Protein AF-X1FJB0-F1 (afdb_monomer_lite)

Foldseek 3Di:
DDDPPPPVCQKDQFDAWQDQPFHKWFAPLPVVDDDDPPDFDDNGTQHADQEASHWGKHTKDKDPWDDDPQKIKIKIKIKTFHNYPFKHWTQKMWGWMDGPPDPGIGTPDIDGHDTDIAGHRGMDMDMDIDMDGD

Secondary structure (DSSP, 8-state):
----------EE--PPTT--SSEEEEE--TT-PPP-TT--S-SSBPPBSSSTT-BEEPPPEEEEEEEETTEEEEEEEEEEE--SSS-EEEEEEEEEEEESSSS--EEEEEEEEEEEEE-TT-EEEEEEEEEEE-

Sequence (134 aa):
MDVSDNASTKARVDAVAGNDAYGIVVGTNAGATAEDNENFAIDTTIASGGGGGQLDYQAVTFIAPRIVGPNIDFDISRAFVNNSGGIITVREIGIICRNTTDTKDHLLLRDVVADEAVGIGLTLTVVYILRTTV

Radius of gyration: 15.92 Å; chains: 1; bounding box: 47×32×37 Å

Structure (mmCIF, N/CA/C/O backbone):
data_AF-X1FJB0-F1
#
_entry.id   AF-X1FJB0-F1
#
loop_
_atom_site.group_PDB
_atom_site.id
_atom_site.type_symbol
_atom_site.label_atom_id
_atom_site.label_alt_id
_atom_site.label_comp_id
_atom_site.label_asym_id
_atom_site.label_entity_id
_atom_site.label_seq_id
_atom_site.pdbx_PDB_ins_code
_atom_site.Cartn_x
_atom_site.Cartn_y
_atom_site.Cartn_z
_atom_site.occupancy
_atom_site.B_iso_or_equiv
_atom_site.auth_seq_id
_atom_site.auth_comp_id
_atom_site.auth_asym_id
_atom_site.auth_atom_id
_atom_site.pdbx_PDB_model_num
ATOM 1 N N . MET A 1 1 ? -27.059 -15.722 2.787 1.00 48.91 1 MET A N 1
ATOM 2 C CA . MET A 1 1 ? -27.309 -14.275 2.680 1.00 48.91 1 MET A CA 1
ATOM 3 C C . MET A 1 1 ? -26.969 -13.928 1.252 1.00 48.91 1 MET A C 1
ATOM 5 O O . MET A 1 1 ? -25.799 -13.832 0.915 1.00 48.91 1 MET A O 1
ATOM 9 N N . ASP A 1 2 ? -27.986 -13.996 0.404 1.00 71.56 2 ASP A N 1
ATOM 10 C CA . ASP A 1 2 ? -27.872 -13.667 -1.009 1.00 71.56 2 ASP A CA 1
ATOM 11 C C . ASP A 1 2 ? -27.816 -12.152 -1.124 1.00 71.56 2 ASP A C 1
ATOM 13 O O . ASP A 1 2 ? -28.694 -11.470 -0.594 1.00 71.56 2 ASP A O 1
ATOM 17 N N . VAL A 1 3 ? -26.776 -11.652 -1.777 1.00 50.50 3 VAL A N 1
ATOM 18 C CA . VAL A 1 3 ? -26.851 -10.347 -2.405 1.00 50.50 3 VAL A CA 1
ATOM 19 C C . VAL A 1 3 ? -26.099 -10.455 -3.722 1.00 50.50 3 VAL A C 1
ATOM 21 O O . VAL A 1 3 ? -24.903 -10.187 -3.818 1.00 50.50 3 VAL A O 1
ATOM 24 N N . SER A 1 4 ? -26.826 -10.818 -4.773 1.00 60.28 4 SER A N 1
ATOM 25 C CA . SER A 1 4 ? -26.564 -10.336 -6.125 1.00 60.28 4 SER A CA 1
ATOM 26 C C . SER A 1 4 ? -26.688 -8.802 -6.192 1.00 60.28 4 SER A C 1
ATOM 28 O O . SER A 1 4 ? -27.405 -8.266 -7.041 1.00 60.28 4 SER A O 1
ATOM 30 N N . ASP A 1 5 ? -26.019 -8.079 -5.291 1.00 55.22 5 ASP A N 1
ATOM 31 C CA . ASP A 1 5 ? -25.889 -6.640 -5.389 1.00 55.22 5 ASP A CA 1
ATOM 32 C C . ASP A 1 5 ? -24.911 -6.402 -6.525 1.00 55.22 5 ASP A C 1
ATOM 34 O O . ASP A 1 5 ? -23.692 -6.365 -6.371 1.00 55.22 5 ASP A O 1
ATOM 38 N N . ASN A 1 6 ? -25.484 -6.159 -7.696 1.00 52.22 6 ASN A N 1
ATOM 39 C CA . ASN A 1 6 ? -24.881 -5.319 -8.714 1.00 52.22 6 ASN A CA 1
ATOM 40 C C . ASN A 1 6 ? -24.798 -3.862 -8.203 1.00 52.22 6 ASN A C 1
ATOM 42 O O . ASN A 1 6 ? -25.159 -2.910 -8.898 1.00 52.22 6 ASN A O 1
ATOM 46 N N . ALA A 1 7 ? -24.351 -3.670 -6.960 1.00 59.16 7 ALA A N 1
ATOM 47 C CA . ALA A 1 7 ? -23.829 -2.409 -6.502 1.00 59.16 7 ALA A CA 1
ATOM 48 C C . ALA A 1 7 ? -22.528 -2.239 -7.276 1.00 59.16 7 ALA A C 1
ATOM 50 O O . ALA A 1 7 ? -21.496 -2.794 -6.908 1.00 59.16 7 ALA A O 1
ATOM 51 N N . SER A 1 8 ? -22.602 -1.533 -8.408 1.00 68.88 8 SER A N 1
ATOM 52 C CA . SER A 1 8 ? -21.423 -1.065 -9.134 1.00 68.88 8 SER A CA 1
ATOM 53 C C . SER A 1 8 ? -20.458 -0.497 -8.097 1.00 68.88 8 SER A C 1
ATOM 55 O O . SER A 1 8 ? -20.750 0.536 -7.496 1.00 68.88 8 SER A O 1
ATOM 57 N N . THR A 1 9 ? -19.376 -1.231 -7.825 1.00 74.19 9 THR A N 1
ATOM 58 C CA . THR A 1 9 ? -18.436 -0.937 -6.745 1.00 74.19 9 THR A CA 1
ATOM 59 C C . THR A 1 9 ? -17.842 0.430 -7.006 1.00 74.19 9 THR A C 1
ATOM 61 O O . THR A 1 9 ? -16.972 0.534 -7.856 1.00 74.19 9 THR A O 1
ATOM 64 N N . LYS A 1 10 ? -18.330 1.487 -6.351 1.00 85.06 10 LYS A N 1
ATOM 65 C CA . LYS A 1 10 ? -17.943 2.873 -6.673 1.00 85.06 10 LYS A CA 1
ATOM 66 C C . LYS A 1 10 ? -16.516 3.197 -6.255 1.00 85.06 10 LYS A C 1
ATOM 68 O O . LYS A 1 10 ? -15.848 3.985 -6.918 1.00 85.06 10 LYS A O 1
ATOM 73 N N . ALA A 1 11 ? -16.056 2.546 -5.192 1.00 91.38 11 ALA A N 1
ATOM 74 C CA . ALA A 1 11 ? -14.729 2.722 -4.642 1.00 91.38 11 ALA A CA 1
ATOM 75 C C . ALA A 1 11 ? -14.200 1.390 -4.092 1.00 91.38 11 ALA A C 1
ATOM 77 O O . ALA A 1 11 ? -14.989 0.598 -3.569 1.00 91.38 11 ALA A O 1
ATOM 78 N N . ARG A 1 12 ? -12.898 1.114 -4.239 1.00 94.44 12 ARG A N 1
ATOM 79 C CA . ARG A 1 12 ? -12.308 -0.174 -3.832 1.00 94.44 12 ARG A CA 1
ATOM 80 C C . ARG A 1 12 ? -10.816 -0.091 -3.493 1.00 94.44 12 ARG A C 1
ATOM 82 O O . ARG A 1 12 ? -10.091 0.718 -4.061 1.00 94.44 12 ARG A O 1
ATOM 89 N N . VAL A 1 13 ? -10.355 -0.962 -2.595 1.00 97.12 13 VAL A N 1
ATOM 90 C CA . VAL A 1 13 ? -8.938 -1.076 -2.169 1.00 97.12 13 VAL A CA 1
ATOM 91 C C . VAL A 1 13 ? -8.389 -2.507 -2.302 1.00 97.12 13 VAL A C 1
ATOM 93 O O . VAL A 1 13 ? -7.257 -2.785 -1.926 1.00 97.12 13 VAL A O 1
ATOM 96 N N . ASP A 1 14 ? -9.170 -3.425 -2.870 1.00 96.81 14 ASP A N 1
ATOM 97 C CA . ASP A 1 14 ? -8.863 -4.840 -3.129 1.00 96.81 14 ASP A CA 1
ATOM 98 C C . ASP A 1 14 ? -8.017 -5.010 -4.409 1.00 96.81 14 ASP A C 1
ATOM 100 O O . ASP A 1 14 ? -8.426 -5.627 -5.399 1.00 96.81 14 ASP A O 1
ATOM 104 N N . ALA A 1 15 ? -6.843 -4.382 -4.441 1.00 98.00 15 ALA A N 1
ATOM 105 C CA . ALA A 1 15 ? -5.957 -4.478 -5.594 1.00 98.00 15 ALA A CA 1
ATOM 106 C C . ALA A 1 15 ? -5.535 -5.922 -5.867 1.00 98.00 15 ALA A C 1
ATOM 108 O O . ALA A 1 15 ? -5.091 -6.638 -4.970 1.00 98.00 15 ALA A O 1
ATOM 109 N N . VAL A 1 16 ? -5.675 -6.349 -7.124 1.00 98.19 16 VAL A N 1
ATOM 110 C CA . VAL A 1 16 ? -5.187 -7.657 -7.577 1.00 98.19 16 VAL A CA 1
ATOM 111 C C . VAL A 1 16 ? -3.656 -7.670 -7.628 1.00 98.19 16 VAL A C 1
ATOM 113 O O . VAL A 1 16 ? -3.008 -6.619 -7.619 1.00 98.19 16 VAL A O 1
ATOM 116 N N . ALA A 1 17 ? -3.065 -8.866 -7.686 1.00 98.38 17 ALA A N 1
ATOM 117 C CA . ALA A 1 17 ? -1.622 -9.007 -7.857 1.00 98.38 17 ALA A CA 1
ATOM 118 C C . ALA A 1 17 ? -1.142 -8.272 -9.121 1.00 98.38 17 ALA A C 1
ATOM 120 O O . ALA A 1 17 ? -1.831 -8.259 -10.143 1.00 98.38 17 ALA A O 1
ATOM 121 N N . GLY A 1 18 ? 0.026 -7.642 -9.034 1.00 98.12 18 GLY A N 1
ATOM 122 C CA . GLY A 1 18 ? 0.618 -6.861 -10.117 1.00 98.12 18 GLY A CA 1
ATOM 123 C C . GLY A 1 18 ? 0.071 -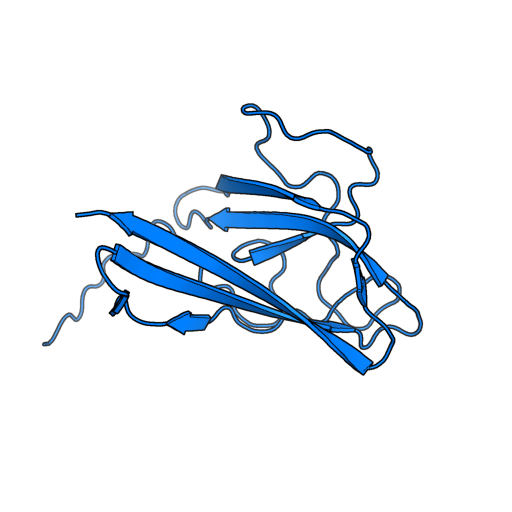5.439 -10.285 1.00 98.12 18 GLY A C 1
ATOM 124 O O . GLY A 1 18 ? 0.559 -4.720 -11.149 1.00 98.12 18 GLY A O 1
ATOM 125 N N . ASN A 1 19 ? -0.939 -5.020 -9.510 1.00 98.06 19 ASN A N 1
ATOM 126 C CA . ASN A 1 19 ? -1.518 -3.680 -9.631 1.00 98.06 19 ASN A CA 1
ATOM 127 C C . ASN A 1 19 ? -0.953 -2.712 -8.582 1.00 98.06 19 ASN A C 1
ATOM 129 O O . ASN A 1 19 ? -1.269 -2.824 -7.399 1.00 98.06 19 ASN A O 1
ATOM 133 N N . ASP A 1 20 ? -0.163 -1.742 -9.016 1.00 97.56 20 ASP A N 1
ATOM 134 C CA . ASP A 1 20 ? 0.465 -0.703 -8.192 1.00 97.56 20 ASP A CA 1
ATOM 135 C C . ASP A 1 20 ? -0.303 0.632 -8.172 1.00 97.56 20 ASP A C 1
ATOM 137 O O . ASP A 1 20 ? 0.139 1.584 -7.534 1.00 97.56 20 ASP A O 1
ATOM 141 N N . ALA A 1 21 ? -1.470 0.714 -8.821 1.00 96.44 21 ALA A N 1
ATOM 142 C CA . ALA A 1 21 ? -2.251 1.948 -8.910 1.00 96.44 21 ALA A CA 1
ATOM 143 C C . ALA A 1 21 ? -3.178 2.186 -7.704 1.00 96.44 21 ALA A C 1
ATOM 145 O O . ALA A 1 21 ? -3.550 3.325 -7.438 1.00 96.44 21 ALA A O 1
ATOM 146 N N . TYR A 1 22 ? -3.589 1.130 -6.992 1.00 97.75 22 TYR A N 1
ATOM 147 C CA . TYR A 1 22 ? -4.496 1.233 -5.842 1.00 97.75 22 TYR A CA 1
ATOM 148 C C . TYR A 1 22 ? -4.259 0.137 -4.791 1.00 97.75 22 TYR A C 1
ATOM 150 O O . TYR A 1 22 ? -3.416 -0.746 -4.963 1.00 97.75 22 TYR A O 1
ATOM 158 N N . GLY A 1 23 ? -5.027 0.184 -3.699 1.00 98.12 23 GLY A N 1
ATOM 159 C CA . GLY A 1 23 ? -4.858 -0.674 -2.530 1.00 98.12 23 GLY A CA 1
ATOM 160 C C . GLY A 1 23 ? -3.734 -0.167 -1.634 1.00 98.12 23 GLY A C 1
ATOM 161 O O . GLY A 1 23 ? -3.496 1.036 -1.570 1.00 98.12 23 GLY A O 1
ATOM 162 N N . ILE A 1 24 ? -3.043 -1.078 -0.947 1.00 98.62 24 ILE A N 1
ATOM 163 C CA . ILE A 1 24 ? -1.796 -0.725 -0.257 1.00 98.62 24 ILE A CA 1
ATOM 164 C C . ILE A 1 24 ? -0.694 -0.579 -1.308 1.00 98.62 24 ILE A C 1
ATOM 166 O O . ILE A 1 24 ? -0.486 -1.490 -2.116 1.00 98.62 24 ILE A O 1
ATOM 170 N N . VAL A 1 25 ? 0.006 0.547 -1.281 1.00 98.50 25 VAL A N 1
ATOM 171 C CA . VAL A 1 25 ? 1.122 0.879 -2.174 1.00 98.50 25 VAL A CA 1
ATOM 172 C C . VAL A 1 25 ? 2.338 1.290 -1.350 1.00 98.50 25 VAL A C 1
ATOM 174 O O . VAL A 1 25 ? 2.187 1.753 -0.219 1.00 98.50 25 VAL A O 1
ATOM 177 N N . VAL A 1 26 ? 3.537 1.106 -1.905 1.00 98.56 26 VAL A N 1
ATOM 178 C CA . VAL A 1 26 ? 4.801 1.480 -1.256 1.00 98.56 26 VAL A CA 1
ATOM 179 C C . VAL A 1 26 ? 5.620 2.403 -2.148 1.00 98.56 26 VAL A C 1
ATOM 181 O O . VAL A 1 26 ? 5.541 2.339 -3.377 1.00 98.56 26 VAL A O 1
ATOM 184 N N . GLY A 1 27 ? 6.410 3.272 -1.528 1.00 98.19 27 GLY A N 1
ATOM 185 C CA . GLY A 1 27 ? 7.188 4.299 -2.205 1.00 98.19 27 GLY A CA 1
ATOM 186 C C . GLY A 1 27 ? 8.593 4.477 -1.643 1.00 98.19 27 GLY A C 1
ATOM 187 O O . GLY A 1 27 ? 8.919 4.027 -0.542 1.00 98.19 27 GLY A O 1
ATOM 188 N N . THR A 1 28 ? 9.435 5.150 -2.426 1.00 97.44 28 THR A N 1
ATOM 189 C CA . THR A 1 28 ? 10.807 5.516 -2.042 1.00 97.44 28 THR A CA 1
ATOM 190 C C . THR A 1 28 ? 10.896 6.878 -1.357 1.00 97.44 28 THR A C 1
ATOM 192 O O . THR A 1 28 ? 11.962 7.197 -0.838 1.00 97.44 28 THR A O 1
ATOM 195 N N . ASN A 1 29 ? 9.821 7.680 -1.370 1.00 95.31 29 ASN A N 1
ATOM 196 C CA . ASN A 1 29 ? 9.805 9.075 -0.907 1.00 95.31 29 ASN A CA 1
ATOM 197 C C . ASN A 1 29 ? 11.029 9.872 -1.401 1.00 95.31 29 ASN A C 1
ATOM 199 O O . ASN A 1 29 ? 11.804 10.416 -0.609 1.00 95.31 29 ASN A O 1
ATOM 203 N N . ALA A 1 30 ? 11.276 9.868 -2.714 1.00 89.38 30 ALA A N 1
ATOM 204 C CA . ALA A 1 30 ? 12.481 10.466 -3.285 1.00 89.38 30 ALA A CA 1
ATOM 205 C C . ALA A 1 30 ? 12.532 11.992 -3.097 1.00 89.38 30 ALA A C 1
ATOM 207 O O . ALA A 1 30 ? 13.625 12.556 -3.017 1.00 89.38 30 ALA A O 1
ATOM 208 N N . GLY A 1 31 ? 11.372 12.649 -2.986 1.00 86.69 31 GLY A N 1
ATOM 209 C CA . GLY A 1 31 ? 11.258 14.063 -2.637 1.00 86.69 31 GLY A CA 1
ATOM 210 C C . GLY A 1 31 ? 11.564 14.373 -1.169 1.00 86.69 31 GLY A C 1
ATOM 211 O O . GLY A 1 31 ? 11.670 15.548 -0.820 1.00 86.69 31 GLY A O 1
ATOM 212 N N . ALA A 1 32 ? 11.724 13.347 -0.320 1.00 86.69 32 ALA A N 1
ATOM 213 C CA . ALA A 1 32 ? 11.885 13.467 1.129 1.00 86.69 32 ALA A CA 1
ATOM 214 C C . ALA A 1 32 ? 10.801 14.361 1.761 1.00 86.69 32 ALA A C 1
ATOM 216 O O . ALA A 1 32 ? 11.075 15.183 2.640 1.00 86.69 32 ALA A O 1
ATOM 217 N N . THR A 1 33 ? 9.566 14.227 1.276 1.00 89.25 33 THR A N 1
ATOM 218 C CA . THR A 1 33 ? 8.439 15.035 1.730 1.00 89.25 33 THR A CA 1
ATOM 219 C C . THR A 1 33 ? 7.903 14.474 3.042 1.00 89.25 33 THR A C 1
ATOM 221 O O . THR A 1 33 ? 7.716 13.264 3.186 1.00 89.25 33 THR A O 1
ATOM 224 N N . ALA A 1 34 ? 7.664 15.359 4.012 1.00 91.56 34 ALA A N 1
ATOM 225 C CA . ALA A 1 34 ? 6.917 15.016 5.217 1.00 91.56 34 ALA A CA 1
ATOM 226 C C . ALA A 1 34 ? 5.445 14.750 4.868 1.00 91.56 34 ALA A C 1
ATOM 228 O O . ALA A 1 34 ? 4.975 15.149 3.799 1.00 91.56 34 ALA A O 1
ATOM 229 N N . GLU A 1 35 ? 4.728 14.081 5.767 1.00 90.88 35 GLU A N 1
ATOM 230 C CA . GLU A 1 35 ? 3.275 13.957 5.669 1.00 90.88 35 GLU A CA 1
ATOM 231 C C . GLU A 1 35 ? 2.601 15.324 5.780 1.00 90.88 35 GLU A C 1
ATOM 233 O O . GLU A 1 35 ? 2.949 16.138 6.637 1.00 90.88 35 GLU A O 1
ATOM 238 N N . ASP A 1 36 ? 1.609 15.545 4.924 1.00 91.69 36 ASP A N 1
ATOM 239 C CA . ASP A 1 36 ? 0.762 16.727 4.927 1.00 91.69 36 ASP A CA 1
ATOM 240 C C . ASP A 1 36 ? -0.684 16.342 4.568 1.00 91.69 36 ASP A C 1
ATOM 242 O O . ASP A 1 36 ? -0.924 15.448 3.752 1.00 91.69 36 ASP A O 1
ATOM 246 N N . ASN A 1 37 ? -1.663 17.033 5.157 1.00 88.25 37 ASN A N 1
ATOM 247 C CA . ASN A 1 37 ? -3.089 16.794 4.901 1.00 88.25 37 ASN A CA 1
ATOM 248 C C . ASN A 1 37 ? -3.513 17.145 3.462 1.00 88.25 37 ASN A C 1
ATOM 250 O O . ASN A 1 37 ? -4.589 16.741 3.022 1.00 88.25 37 ASN A O 1
ATOM 254 N N . GLU A 1 38 ? -2.690 17.894 2.731 1.00 92.12 38 GLU A N 1
ATOM 255 C CA . GLU A 1 38 ? -2.856 18.209 1.313 1.00 92.12 38 GLU A CA 1
ATOM 256 C C . GLU A 1 38 ? -2.125 17.207 0.399 1.00 92.12 38 GLU A C 1
ATOM 258 O O . GLU A 1 38 ? -2.052 17.398 -0.816 1.00 92.12 38 GLU A O 1
ATOM 263 N N . ASN A 1 39 ? -1.575 16.111 0.935 1.00 90.00 39 ASN A N 1
ATOM 264 C CA . ASN A 1 39 ? -1.077 15.027 0.096 1.00 90.00 39 ASN A CA 1
ATOM 265 C C . ASN A 1 39 ? -2.245 14.243 -0.517 1.00 90.00 39 ASN A C 1
ATOM 267 O O . ASN A 1 39 ? -3.023 13.590 0.173 1.00 90.00 39 ASN A O 1
ATOM 271 N N . PHE A 1 40 ? -2.326 14.259 -1.849 1.00 92.62 40 PHE A N 1
ATOM 272 C CA . PHE A 1 40 ? -3.340 13.521 -2.615 1.00 92.62 40 PHE A CA 1
ATOM 273 C C . PHE A 1 40 ? -2.772 12.304 -3.364 1.00 92.62 40 PHE A C 1
ATOM 275 O O . PHE A 1 40 ? -3.519 11.604 -4.046 1.00 92.62 40 PHE A O 1
ATOM 282 N N . ALA A 1 41 ? -1.463 12.057 -3.255 1.00 93.19 41 ALA A N 1
ATOM 283 C CA . ALA A 1 41 ? -0.756 10.925 -3.850 1.00 93.19 41 ALA A CA 1
ATOM 284 C C . ALA A 1 41 ? 0.471 10.531 -3.005 1.00 93.19 41 ALA A C 1
ATOM 286 O O . ALA A 1 41 ? 0.920 11.313 -2.166 1.00 93.19 41 ALA A O 1
ATOM 287 N N . ILE A 1 42 ? 1.004 9.333 -3.262 1.00 94.81 42 ILE A N 1
ATOM 288 C CA . ILE A 1 42 ? 2.340 8.923 -2.803 1.00 94.81 42 ILE A CA 1
ATOM 289 C C . ILE A 1 42 ? 3.394 9.793 -3.497 1.00 94.81 42 ILE A C 1
ATOM 291 O O . ILE A 1 42 ? 3.224 10.112 -4.674 1.00 94.81 42 ILE A O 1
ATOM 295 N N . ASP A 1 43 ? 4.482 10.145 -2.809 1.00 95.50 43 ASP A N 1
ATOM 296 C CA . ASP A 1 43 ? 5.542 10.992 -3.384 1.00 95.50 43 ASP A CA 1
ATOM 297 C C . ASP A 1 43 ? 6.211 10.323 -4.593 1.00 95.50 43 ASP A C 1
ATOM 299 O O . ASP A 1 43 ? 6.222 10.863 -5.699 1.00 95.50 43 ASP A O 1
ATOM 303 N N . THR A 1 44 ? 6.733 9.111 -4.390 1.00 96.12 44 THR A N 1
ATOM 304 C CA . THR A 1 44 ? 7.388 8.325 -5.441 1.00 96.12 44 THR A CA 1
ATOM 305 C C . THR A 1 44 ? 7.049 6.842 -5.292 1.00 96.12 44 THR A C 1
ATOM 307 O O . THR A 1 44 ? 7.688 6.134 -4.513 1.00 96.12 44 THR A O 1
ATOM 310 N N . THR A 1 45 ? 6.048 6.354 -6.029 1.00 97.38 45 THR A N 1
ATOM 311 C CA . THR A 1 45 ? 5.619 4.944 -5.989 1.00 97.38 45 THR A CA 1
ATOM 312 C C . THR A 1 45 ? 6.699 3.998 -6.522 1.00 97.38 45 THR A C 1
ATOM 314 O O . THR A 1 45 ? 7.295 4.240 -7.573 1.00 97.38 45 THR A O 1
ATOM 317 N N . ILE A 1 46 ? 6.916 2.878 -5.830 1.00 98.44 46 ILE A N 1
ATOM 318 C CA . ILE A 1 46 ? 7.697 1.741 -6.332 1.00 98.44 46 ILE A CA 1
ATOM 319 C C . ILE A 1 46 ? 6.780 0.911 -7.228 1.00 98.44 46 ILE A C 1
ATOM 321 O O . ILE A 1 46 ? 5.792 0.365 -6.744 1.00 98.44 46 ILE A O 1
ATOM 325 N N . ALA A 1 47 ? 7.101 0.803 -8.516 1.00 98.44 47 ALA A N 1
ATOM 326 C CA . ALA A 1 47 ? 6.270 0.069 -9.466 1.00 98.44 47 ALA A CA 1
ATOM 327 C C . ALA A 1 47 ? 6.222 -1.439 -9.166 1.00 98.44 47 ALA A C 1
ATOM 329 O O . ALA A 1 47 ? 7.180 -2.011 -8.627 1.00 98.44 47 ALA A O 1
ATOM 330 N N . SER A 1 48 ? 5.131 -2.090 -9.574 1.00 98.31 48 SER A N 1
ATOM 331 C CA . SER A 1 48 ? 5.030 -3.544 -9.480 1.00 98.31 48 SER A CA 1
ATOM 332 C C . SER A 1 48 ? 5.880 -4.240 -10.550 1.00 98.31 48 SER A C 1
ATOM 334 O O . SER A 1 48 ? 5.825 -3.880 -11.726 1.00 98.31 48 SER A O 1
ATOM 336 N N . GLY A 1 49 ? 6.603 -5.293 -10.171 1.00 97.75 49 GLY A N 1
ATOM 337 C CA . GLY A 1 49 ? 7.339 -6.167 -11.089 1.00 97.75 49 GLY A CA 1
ATOM 338 C C . GLY A 1 49 ? 8.627 -6.742 -10.496 1.00 97.75 49 GLY A C 1
ATOM 339 O O . GLY A 1 49 ? 8.988 -6.463 -9.355 1.00 97.75 49 GLY A O 1
ATOM 340 N N . GLY A 1 50 ? 9.348 -7.518 -11.310 1.00 95.44 50 GLY A N 1
ATOM 341 C CA . GLY A 1 50 ? 10.640 -8.122 -10.953 1.00 95.44 50 GLY A CA 1
ATOM 342 C C . GLY A 1 50 ? 11.866 -7.384 -11.507 1.00 95.44 50 GLY A C 1
ATOM 343 O O . GLY A 1 50 ? 12.990 -7.872 -11.393 1.00 95.44 50 GLY A O 1
ATOM 344 N N . GLY A 1 51 ? 11.675 -6.240 -12.169 1.00 96.38 51 GLY A N 1
ATOM 345 C CA . GLY A 1 51 ? 12.763 -5.412 -12.684 1.00 96.38 51 GLY A CA 1
ATOM 346 C C . GLY A 1 51 ? 13.532 -4.685 -11.577 1.00 96.38 51 GLY A C 1
ATOM 347 O O . GLY A 1 51 ? 13.131 -4.652 -10.416 1.00 96.38 51 GLY A O 1
ATOM 348 N N . GLY A 1 52 ? 14.661 -4.070 -11.938 1.00 95.69 52 GLY A N 1
ATOM 349 C CA . GLY A 1 52 ? 15.429 -3.251 -10.997 1.00 95.69 52 GLY A CA 1
ATOM 350 C C . GLY A 1 52 ? 14.577 -2.119 -10.416 1.00 95.69 52 GLY A C 1
ATOM 351 O O . GLY A 1 52 ? 13.955 -1.373 -11.168 1.00 95.69 52 GLY A O 1
ATOM 352 N N . GLY A 1 53 ? 14.552 -2.002 -9.085 1.00 96.31 53 GLY A N 1
ATOM 353 C CA . GLY A 1 53 ? 13.751 -0.993 -8.386 1.00 96.31 53 GLY A CA 1
ATOM 354 C C . GLY A 1 53 ? 12.246 -1.281 -8.349 1.00 96.31 53 GLY A C 1
ATOM 355 O O . GLY A 1 53 ? 11.482 -0.368 -8.056 1.00 96.31 53 GLY A O 1
ATOM 356 N N . GLN A 1 54 ? 11.819 -2.511 -8.652 1.00 98.44 54 GLN A N 1
ATOM 357 C CA . GLN A 1 54 ? 10.421 -2.944 -8.600 1.00 98.44 54 GLN A CA 1
ATOM 358 C C . GLN A 1 54 ? 10.208 -4.018 -7.529 1.00 98.44 54 GLN A C 1
ATOM 360 O O . GLN A 1 54 ? 11.093 -4.830 -7.262 1.00 98.44 54 GLN A O 1
ATOM 365 N N . LEU A 1 55 ? 9.020 -4.030 -6.928 1.00 98.69 55 LEU A N 1
ATOM 366 C CA . LEU A 1 55 ? 8.582 -5.093 -6.022 1.00 98.69 55 LEU A CA 1
ATOM 367 C C . LEU A 1 55 ? 7.422 -5.844 -6.672 1.00 98.69 55 LEU A C 1
ATOM 369 O O . LEU A 1 55 ? 6.561 -5.227 -7.278 1.00 98.69 55 LEU A O 1
ATOM 373 N N . ASP A 1 56 ? 7.328 -7.158 -6.522 1.00 98.44 56 ASP A N 1
ATOM 374 C CA . ASP A 1 56 ? 6.174 -7.919 -7.000 1.00 98.44 56 ASP A CA 1
ATOM 375 C C . ASP A 1 56 ? 5.015 -7.786 -6.008 1.00 98.44 56 ASP A C 1
ATOM 377 O O . ASP A 1 56 ? 4.978 -8.435 -4.953 1.00 98.44 56 ASP A O 1
ATOM 381 N N . TYR A 1 57 ? 4.050 -6.935 -6.357 1.00 98.69 57 TYR A N 1
ATOM 382 C CA . TYR A 1 57 ? 2.878 -6.658 -5.536 1.00 98.69 57 TYR A CA 1
ATOM 383 C C . TYR A 1 57 ? 1.926 -7.857 -5.567 1.00 98.69 57 TYR A C 1
ATOM 385 O O . TYR A 1 57 ? 1.390 -8.215 -6.618 1.00 98.69 57 TYR A O 1
ATOM 393 N N . GLN A 1 58 ? 1.646 -8.451 -4.410 1.00 98.75 58 GLN A N 1
ATOM 394 C CA . GLN A 1 58 ? 0.630 -9.498 -4.289 1.00 98.75 58 GLN A CA 1
ATOM 395 C C . GLN A 1 58 ? -0.778 -8.892 -4.213 1.00 98.75 58 GLN A C 1
ATOM 397 O O . GLN A 1 58 ? -0.943 -7.671 -4.163 1.00 98.75 58 GLN A O 1
ATOM 402 N N . ALA A 1 59 ? -1.816 -9.728 -4.246 1.00 98.69 59 ALA A N 1
ATOM 403 C CA . ALA A 1 59 ? -3.183 -9.250 -4.056 1.00 98.69 59 ALA A CA 1
ATOM 404 C C . ALA A 1 59 ? -3.380 -8.709 -2.629 1.00 98.69 59 ALA A C 1
ATOM 406 O O . ALA A 1 59 ? -2.806 -9.236 -1.674 1.00 98.69 59 ALA A O 1
ATOM 407 N N . VAL A 1 60 ? -4.202 -7.669 -2.487 1.00 98.81 60 VAL A N 1
ATOM 408 C CA . VAL A 1 60 ? -4.660 -7.193 -1.178 1.00 98.81 60 VAL A CA 1
ATOM 409 C C . VAL A 1 60 ? -5.591 -8.235 -0.567 1.00 98.81 60 VAL A C 1
ATOM 411 O O . VAL A 1 60 ? -6.467 -8.777 -1.244 1.00 98.81 60 VAL A O 1
ATOM 414 N N . THR A 1 61 ? -5.421 -8.490 0.726 1.00 98.44 61 THR A N 1
ATOM 415 C CA . THR A 1 61 ? -6.279 -9.387 1.500 1.00 98.44 61 THR A CA 1
ATOM 416 C C . THR A 1 61 ? -6.913 -8.667 2.680 1.00 98.44 61 THR A C 1
ATOM 418 O O . THR A 1 61 ? -6.341 -7.728 3.231 1.00 98.44 61 THR A O 1
ATOM 421 N N . PHE A 1 62 ? -8.098 -9.131 3.073 1.00 97.75 62 PHE A N 1
ATOM 422 C CA . PHE A 1 62 ? -8.859 -8.585 4.192 1.00 97.75 62 PHE A CA 1
ATOM 423 C C . PHE A 1 62 ? -9.103 -9.664 5.237 1.00 97.75 62 PHE A C 1
ATOM 425 O O . PHE A 1 62 ? -9.438 -10.800 4.892 1.00 97.75 62 PHE A O 1
ATOM 432 N N . ILE A 1 63 ? -9.011 -9.289 6.509 1.00 96.75 63 ILE A N 1
ATOM 433 C CA . ILE A 1 63 ? -9.524 -10.100 7.614 1.00 96.75 63 ILE A CA 1
ATOM 434 C C . ILE A 1 63 ? -10.856 -9.498 8.041 1.00 96.75 63 ILE A C 1
ATOM 436 O O . ILE A 1 63 ? -10.945 -8.296 8.283 1.00 96.75 63 ILE A O 1
ATOM 440 N N . ALA A 1 64 ? -11.897 -10.331 8.124 1.00 95.19 64 ALA A N 1
ATOM 441 C CA . ALA A 1 64 ? -13.217 -9.884 8.560 1.00 95.19 64 ALA A CA 1
ATOM 442 C C . ALA A 1 64 ? -13.133 -9.168 9.926 1.00 95.19 64 ALA A C 1
ATOM 444 O O . ALA A 1 64 ? -12.359 -9.614 10.784 1.00 95.19 64 ALA A O 1
ATOM 445 N N . PRO A 1 65 ? -13.921 -8.095 10.149 1.00 96.38 65 PRO A N 1
ATOM 446 C CA . PRO A 1 65 ? -13.894 -7.363 11.406 1.00 96.38 65 PRO A CA 1
ATOM 447 C C . PRO A 1 65 ? -14.086 -8.278 12.618 1.00 96.38 65 PRO A C 1
ATOM 449 O O . PRO A 1 65 ? -14.973 -9.137 12.619 1.00 96.38 65 PRO A O 1
ATOM 452 N N . ARG A 1 66 ? -13.264 -8.095 13.655 1.00 96.81 66 ARG A N 1
ATOM 453 C CA . ARG A 1 66 ? -13.272 -8.944 14.857 1.00 96.81 66 ARG A CA 1
ATOM 454 C C . ARG A 1 66 ? -13.141 -8.130 16.138 1.00 96.81 66 ARG A C 1
ATOM 456 O O . ARG A 1 66 ? -12.489 -7.091 16.157 1.00 96.81 66 ARG A O 1
ATOM 463 N N . ILE A 1 67 ? -13.734 -8.638 17.217 1.00 96.94 67 ILE A N 1
ATOM 464 C CA . ILE A 1 67 ? -13.613 -8.051 18.557 1.00 96.94 67 ILE A CA 1
ATOM 465 C C . ILE A 1 67 ? -12.215 -8.350 19.110 1.00 96.94 67 ILE A C 1
ATOM 467 O O . ILE A 1 67 ? -11.796 -9.508 19.151 1.00 96.94 67 ILE A O 1
ATOM 471 N N . VAL A 1 68 ? -11.514 -7.312 19.568 1.00 95.88 68 VAL A N 1
ATOM 472 C CA . VAL A 1 68 ? -10.186 -7.394 20.190 1.00 95.88 68 VAL A CA 1
ATOM 473 C C . VAL A 1 68 ? -10.195 -6.572 21.480 1.00 95.88 68 VAL A C 1
ATOM 475 O O . VAL A 1 68 ? -9.935 -5.368 21.487 1.00 95.88 68 VAL A O 1
ATOM 478 N N . GLY A 1 69 ? -10.528 -7.224 22.597 1.00 95.06 69 GLY A N 1
ATOM 479 C CA . GLY A 1 69 ? -10.728 -6.537 23.877 1.00 95.06 69 GLY A CA 1
ATOM 480 C C . GLY A 1 69 ? -11.898 -5.539 23.791 1.00 95.06 69 GLY A C 1
ATOM 481 O O . GLY A 1 69 ? -12.989 -5.962 23.417 1.00 95.06 69 GLY A O 1
ATOM 482 N N . PRO A 1 70 ? -11.702 -4.243 24.115 1.00 95.62 70 PRO A N 1
ATOM 483 C CA . PRO A 1 70 ? -12.735 -3.206 23.989 1.00 95.62 70 PRO A CA 1
ATOM 484 C C . PRO A 1 70 ? -12.881 -2.634 22.562 1.00 95.62 70 PRO A C 1
ATOM 486 O O . PRO A 1 70 ? -13.598 -1.656 22.365 1.00 95.62 70 PRO A O 1
ATOM 489 N N . ASN A 1 71 ? -12.181 -3.202 21.574 1.00 96.69 71 ASN A N 1
ATOM 490 C CA . ASN A 1 71 ? -12.098 -2.665 20.217 1.00 96.69 71 ASN A CA 1
ATOM 491 C C . ASN A 1 71 ? -12.716 -3.602 19.174 1.00 96.69 71 ASN A C 1
ATOM 493 O O . ASN A 1 71 ? -12.865 -4.803 19.410 1.00 96.69 71 ASN A O 1
ATOM 497 N N . ILE A 1 72 ? -12.987 -3.059 17.987 1.00 97.06 72 ILE A N 1
ATOM 498 C CA . ILE A 1 72 ? -13.235 -3.822 16.761 1.00 97.06 72 ILE A CA 1
ATOM 499 C C . ILE A 1 72 ? -12.136 -3.476 15.754 1.00 97.06 72 ILE A C 1
ATOM 501 O O . ILE A 1 72 ? -11.959 -2.305 15.414 1.00 97.06 72 ILE A O 1
ATOM 505 N N . ASP A 1 73 ? -11.438 -4.506 15.275 1.00 97.44 73 ASP A N 1
ATOM 506 C CA . ASP A 1 73 ? -10.328 -4.402 14.325 1.00 97.44 73 ASP A CA 1
ATOM 507 C C . ASP A 1 73 ? -10.732 -4.943 12.952 1.00 97.44 73 ASP A C 1
ATOM 509 O O . ASP A 1 73 ? -11.334 -6.018 12.861 1.00 97.44 73 ASP A O 1
ATOM 513 N N . PHE A 1 74 ? -10.355 -4.225 11.896 1.00 97.44 74 PHE A N 1
ATOM 514 C CA . PHE A 1 74 ? -10.445 -4.639 10.498 1.00 97.44 74 PHE A CA 1
ATOM 515 C C . PHE A 1 74 ? -9.068 -4.524 9.838 1.00 97.44 74 PHE A C 1
ATOM 517 O O . PHE A 1 74 ? -8.515 -3.426 9.743 1.00 97.44 74 PHE A O 1
ATOM 524 N N . ASP A 1 75 ? -8.524 -5.649 9.374 1.00 97.81 75 ASP A N 1
ATOM 525 C CA . ASP A 1 75 ? -7.151 -5.706 8.870 1.00 97.81 75 ASP A CA 1
ATOM 526 C C . ASP A 1 75 ? -7.162 -5.725 7.339 1.00 97.81 75 ASP A C 1
ATOM 528 O O . ASP A 1 75 ? -7.854 -6.538 6.715 1.00 97.81 75 ASP A O 1
ATOM 532 N N . ILE A 1 76 ? -6.347 -4.857 6.747 1.00 98.31 76 ILE A N 1
ATOM 533 C CA . ILE A 1 76 ? -6.066 -4.788 5.313 1.00 98.31 76 ILE A CA 1
ATOM 534 C C . ILE A 1 76 ? -4.581 -5.077 5.146 1.00 98.31 76 ILE A C 1
ATOM 536 O O . ILE A 1 76 ? -3.752 -4.403 5.757 1.00 98.31 76 ILE A O 1
ATOM 540 N N . SER A 1 77 ? -4.224 -6.062 4.330 1.00 98.56 77 SER A N 1
ATOM 541 C CA . SER A 1 77 ? -2.827 -6.456 4.164 1.00 98.56 77 SER A CA 1
ATOM 542 C C . SER A 1 77 ? -2.424 -6.657 2.716 1.00 98.56 77 SER A C 1
ATOM 544 O O . SER A 1 77 ? -3.242 -6.979 1.852 1.00 98.56 77 SER A O 1
ATOM 546 N N . ARG A 1 78 ? -1.131 -6.455 2.452 1.00 98.75 78 ARG A N 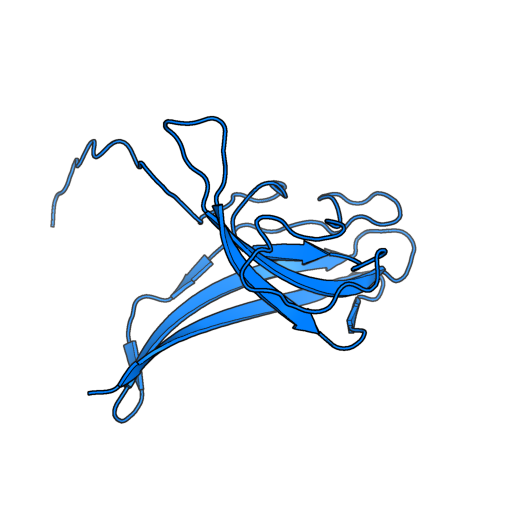1
ATOM 547 C CA . ARG A 1 78 ? -0.518 -6.710 1.152 1.00 98.75 78 ARG A CA 1
ATOM 548 C C . ARG A 1 78 ? 0.941 -7.108 1.317 1.00 98.75 78 ARG A C 1
ATOM 550 O O . ARG A 1 78 ? 1.669 -6.513 2.109 1.00 98.75 78 ARG A O 1
ATOM 557 N N . ALA A 1 79 ? 1.351 -8.108 0.547 1.00 98.75 79 ALA A N 1
ATOM 558 C CA . ALA A 1 79 ? 2.734 -8.548 0.463 1.00 98.75 79 ALA A CA 1
ATOM 559 C C . ALA A 1 79 ? 3.425 -7.962 -0.777 1.00 98.75 79 ALA A C 1
ATOM 561 O O . ALA A 1 79 ? 2.826 -7.867 -1.851 1.00 98.75 79 ALA A O 1
ATOM 562 N N . PHE A 1 80 ? 4.698 -7.619 -0.617 1.00 98.81 80 PHE A N 1
ATOM 563 C CA . PHE A 1 80 ? 5.582 -7.064 -1.633 1.00 98.81 80 PHE A CA 1
ATOM 564 C C . PHE A 1 80 ? 6.837 -7.928 -1.686 1.00 98.81 80 PHE A C 1
ATOM 566 O O . PHE A 1 80 ? 7.646 -7.916 -0.755 1.00 98.81 80 PHE A O 1
ATOM 573 N N . VAL A 1 81 ? 6.978 -8.722 -2.745 1.00 98.62 81 VAL A N 1
ATOM 574 C CA . VAL A 1 81 ? 8.093 -9.665 -2.884 1.00 98.62 81 VAL A CA 1
ATOM 575 C C . VAL A 1 81 ? 9.207 -8.998 -3.675 1.00 98.62 81 VAL A C 1
ATOM 577 O O . VAL A 1 81 ? 8.984 -8.536 -4.790 1.00 98.62 81 VAL A O 1
ATOM 580 N N . ASN A 1 82 ? 10.420 -8.951 -3.136 1.00 98.38 82 ASN A N 1
ATOM 581 C CA . ASN A 1 82 ? 11.550 -8.423 -3.885 1.00 98.38 82 ASN A CA 1
ATOM 582 C C . ASN A 1 82 ? 12.195 -9.517 -4.738 1.00 98.38 82 ASN A C 1
ATOM 584 O O . ASN A 1 82 ? 13.154 -10.166 -4.324 1.00 98.38 82 ASN A O 1
ATOM 588 N N . ASN A 1 83 ? 11.686 -9.684 -5.954 1.00 96.94 83 ASN A N 1
ATOM 589 C CA . ASN A 1 83 ? 12.336 -10.495 -6.983 1.00 96.94 83 ASN A CA 1
ATOM 590 C C . ASN A 1 83 ? 13.299 -9.675 -7.858 1.00 96.94 83 ASN A C 1
ATOM 592 O O . ASN A 1 83 ? 13.798 -10.182 -8.863 1.00 96.94 83 ASN A O 1
ATOM 596 N N . SER A 1 84 ? 13.577 -8.420 -7.485 1.00 91.12 84 SER A N 1
ATOM 597 C CA . SER A 1 84 ? 14.551 -7.592 -8.187 1.00 91.12 84 SER A CA 1
ATOM 598 C C . SER A 1 84 ? 15.980 -8.057 -7.893 1.00 91.12 84 SER A C 1
ATOM 600 O O . SER A 1 84 ? 16.277 -8.656 -6.859 1.00 91.12 84 SER A O 1
ATOM 602 N N . GLY A 1 85 ? 16.907 -7.756 -8.802 1.00 90.88 85 GLY A N 1
ATOM 603 C CA . GLY A 1 85 ? 18.325 -8.105 -8.652 1.00 90.88 85 GLY A CA 1
ATOM 604 C C . GLY A 1 85 ? 19.088 -7.315 -7.576 1.00 90.88 85 GLY A C 1
ATOM 605 O O . GLY A 1 85 ? 20.317 -7.358 -7.575 1.00 90.88 85 GLY A O 1
ATOM 606 N N . GLY A 1 86 ? 18.410 -6.565 -6.698 1.00 95.69 86 GLY A N 1
ATOM 607 C CA . GLY A 1 86 ? 19.030 -5.706 -5.687 1.00 95.69 86 GLY A CA 1
ATOM 608 C C . GLY A 1 86 ? 18.136 -5.461 -4.471 1.00 95.69 86 GLY A C 1
ATOM 609 O O . GLY A 1 86 ? 16.977 -5.858 -4.441 1.00 95.69 86 GLY A O 1
ATOM 610 N N . ILE A 1 87 ? 18.685 -4.811 -3.444 1.00 98.00 87 ILE A N 1
ATOM 611 C CA . ILE A 1 87 ? 17.909 -4.371 -2.274 1.00 98.00 87 ILE A CA 1
ATOM 612 C C . ILE A 1 87 ? 17.039 -3.177 -2.679 1.00 98.00 87 ILE A C 1
ATOM 614 O O . ILE A 1 87 ? 17.514 -2.279 -3.376 1.00 98.00 87 ILE A O 1
ATOM 618 N N . ILE A 1 88 ? 15.792 -3.155 -2.211 1.00 98.25 88 ILE A N 1
ATOM 619 C CA . ILE A 1 88 ? 14.873 -2.026 -2.380 1.00 98.25 88 ILE A CA 1
ATOM 620 C C . ILE A 1 88 ? 14.546 -1.462 -1.005 1.00 98.25 88 ILE A C 1
ATOM 622 O O . ILE A 1 88 ? 14.153 -2.209 -0.114 1.00 98.25 88 ILE A O 1
ATOM 626 N N . THR A 1 89 ? 14.692 -0.151 -0.840 1.00 98.38 89 THR A N 1
ATOM 627 C CA . THR A 1 89 ? 14.335 0.540 0.402 1.00 98.38 89 THR A CA 1
ATOM 628 C C . THR A 1 89 ? 12.968 1.194 0.253 1.00 98.38 89 THR A C 1
ATOM 630 O O . THR A 1 89 ? 12.784 2.059 -0.604 1.00 98.38 89 THR A O 1
ATOM 633 N N . VAL A 1 90 ? 12.026 0.790 1.100 1.00 98.50 90 VAL A N 1
ATOM 634 C CA . VAL A 1 90 ? 10.717 1.430 1.252 1.00 98.50 90 VAL A CA 1
ATOM 635 C C . VAL A 1 90 ? 10.831 2.527 2.307 1.00 98.50 90 VAL A C 1
ATOM 637 O O . VAL A 1 90 ? 11.434 2.319 3.357 1.00 98.50 90 VAL A O 1
ATOM 640 N N . ARG A 1 91 ? 10.275 3.702 2.008 1.00 98.50 91 ARG A N 1
ATOM 641 C CA . ARG A 1 91 ? 10.263 4.882 2.898 1.00 98.50 91 ARG A CA 1
ATOM 642 C C . ARG A 1 91 ? 8.886 5.511 3.043 1.00 98.50 91 ARG A C 1
ATOM 644 O O . ARG A 1 91 ? 8.709 6.488 3.762 1.00 98.50 91 ARG A O 1
ATOM 651 N N . GLU A 1 92 ? 7.914 4.978 2.320 1.00 97.69 92 GLU A N 1
ATOM 652 C CA . GLU A 1 92 ? 6.552 5.466 2.353 1.00 97.69 92 GLU A CA 1
ATOM 653 C C . GLU A 1 92 ? 5.583 4.340 2.038 1.00 97.69 92 GLU A C 1
ATOM 655 O O . GLU A 1 92 ? 5.873 3.458 1.224 1.00 97.69 92 GLU A O 1
ATOM 660 N N . ILE A 1 93 ? 4.427 4.387 2.682 1.00 98.12 93 ILE A N 1
ATOM 661 C CA . ILE A 1 93 ? 3.331 3.451 2.497 1.00 98.12 93 ILE A CA 1
ATOM 662 C C . ILE A 1 93 ? 2.038 4.263 2.419 1.00 98.12 93 ILE A C 1
ATOM 664 O O . ILE A 1 93 ? 1.897 5.295 3.069 1.00 98.12 93 ILE A O 1
ATOM 668 N N . GLY A 1 94 ? 1.063 3.815 1.637 1.00 97.19 94 GLY A N 1
ATOM 669 C CA . GLY A 1 94 ? -0.270 4.403 1.701 1.00 97.19 94 GLY A CA 1
ATOM 670 C C . GLY A 1 94 ? -1.368 3.456 1.271 1.00 97.19 94 GLY A C 1
ATOM 671 O O . GLY A 1 94 ? -1.109 2.376 0.735 1.00 97.19 94 GLY A O 1
ATOM 672 N N . ILE A 1 95 ? -2.609 3.884 1.500 1.00 98.00 95 ILE A N 1
ATOM 673 C CA . ILE A 1 95 ? -3.795 3.243 0.929 1.00 98.00 95 ILE A CA 1
ATOM 674 C C . ILE A 1 95 ? -4.403 4.186 -0.096 1.00 98.00 95 ILE A C 1
ATOM 676 O O . ILE A 1 95 ? -4.929 5.243 0.252 1.00 98.00 95 ILE A O 1
ATOM 680 N N . ILE A 1 96 ? -4.383 3.766 -1.356 1.00 97.88 96 ILE A N 1
ATOM 681 C CA . ILE A 1 96 ? -5.074 4.447 -2.445 1.00 97.88 96 ILE A CA 1
ATOM 682 C C . ILE A 1 96 ? -6.392 3.720 -2.717 1.00 97.88 96 ILE A C 1
ATOM 684 O O . ILE A 1 96 ? -6.429 2.524 -3.012 1.00 97.88 96 ILE A O 1
ATOM 688 N N . CYS A 1 97 ? -7.493 4.454 -2.635 1.00 97.06 97 CYS A N 1
ATOM 689 C CA . CYS A 1 97 ? -8.818 3.991 -3.000 1.00 97.06 97 CYS A CA 1
ATOM 690 C C . CYS A 1 97 ? -9.080 4.250 -4.479 1.00 97.06 97 CYS A C 1
ATOM 692 O O . CYS A 1 97 ? -9.095 5.397 -4.929 1.00 97.06 97 CYS A O 1
ATOM 694 N N . ARG A 1 98 ? -9.324 3.173 -5.223 1.00 95.94 98 ARG A N 1
ATOM 695 C CA . ARG A 1 98 ? -9.690 3.224 -6.634 1.00 95.94 98 ARG A CA 1
ATOM 696 C C . ARG A 1 98 ? -11.098 3.770 -6.778 1.00 95.94 98 ARG A C 1
ATOM 698 O O . ARG A 1 98 ? -12.022 3.133 -6.271 1.00 95.94 98 ARG A O 1
ATOM 705 N N . ASN A 1 99 ? -11.283 4.847 -7.530 1.00 93.50 99 ASN A N 1
ATOM 706 C CA . ASN A 1 99 ? -12.610 5.256 -7.980 1.00 93.50 99 ASN A CA 1
ATOM 707 C C . ASN A 1 99 ? -12.927 4.533 -9.295 1.00 93.50 99 ASN A C 1
ATOM 709 O O . ASN A 1 99 ? -12.138 4.544 -10.234 1.00 93.50 99 ASN A O 1
ATOM 713 N N . THR A 1 100 ? -14.070 3.855 -9.380 1.00 89.00 100 THR A N 1
ATOM 714 C CA . THR A 1 100 ? -14.456 3.136 -10.614 1.00 89.00 100 THR A CA 1
ATOM 715 C C . THR A 1 100 ? -15.360 3.960 -11.527 1.00 89.00 100 THR A C 1
ATOM 717 O O . THR A 1 100 ? -15.740 3.503 -12.605 1.00 89.00 100 THR A O 1
ATOM 720 N N . THR A 1 101 ? -15.724 5.164 -11.087 1.00 89.00 101 THR A N 1
ATOM 721 C CA . THR A 1 101 ? -16.632 6.081 -11.784 1.00 89.00 101 THR A CA 1
ATOM 722 C C . THR A 1 101 ? -15.981 7.394 -12.210 1.00 89.00 101 THR A C 1
ATOM 724 O O . THR A 1 101 ? -16.591 8.149 -12.959 1.00 89.00 101 THR A O 1
ATOM 727 N N . ASP A 1 102 ? -14.748 7.643 -11.776 1.00 87.38 102 ASP A N 1
ATOM 728 C CA . ASP A 1 102 ? -13.904 8.774 -12.154 1.00 87.38 102 ASP A CA 1
ATOM 729 C C . ASP A 1 102 ? -12.514 8.229 -12.539 1.00 87.38 102 ASP A C 1
ATOM 731 O O . ASP A 1 102 ? -12.184 7.067 -12.322 1.00 87.38 102 ASP A O 1
ATOM 735 N N . THR A 1 103 ? -11.701 9.081 -13.139 1.00 87.00 103 THR A N 1
ATOM 736 C CA . THR A 1 103 ? -10.276 8.893 -13.414 1.00 87.00 103 THR A CA 1
ATOM 737 C C . THR A 1 103 ? -9.375 9.152 -12.208 1.00 87.00 103 THR A C 1
ATOM 739 O O . THR A 1 103 ? -8.187 8.839 -12.266 1.00 87.00 103 THR A O 1
ATOM 742 N N . LYS A 1 104 ? -9.910 9.759 -11.144 1.00 90.88 104 LYS A N 1
ATOM 743 C CA . LYS A 1 104 ? -9.147 10.114 -9.948 1.00 90.88 104 LYS A CA 1
ATOM 744 C C . LYS A 1 104 ? -9.261 9.033 -8.888 1.00 90.88 104 LYS A C 1
ATOM 746 O O . LYS A 1 104 ? -10.352 8.771 -8.393 1.00 90.88 104 LYS A O 1
ATOM 751 N N . ASP A 1 105 ? -8.119 8.491 -8.499 1.00 94.69 105 ASP A N 1
ATOM 752 C CA . ASP A 1 105 ? -7.995 7.670 -7.301 1.00 94.69 105 ASP A CA 1
ATOM 753 C C . ASP A 1 105 ? -7.717 8.570 -6.084 1.00 94.69 105 ASP A C 1
ATOM 755 O O . ASP A 1 105 ? -7.257 9.707 -6.223 1.00 94.69 105 ASP A O 1
ATOM 759 N N . HIS A 1 106 ? -8.061 8.094 -4.887 1.00 95.12 106 HIS A N 1
ATOM 760 C CA . HIS A 1 106 ? -8.030 8.897 -3.663 1.00 95.12 106 HIS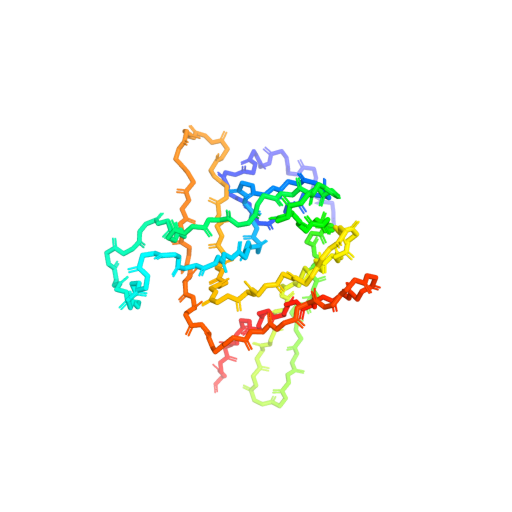 A CA 1
ATOM 761 C C . HIS A 1 106 ? -7.058 8.309 -2.647 1.00 95.12 106 HIS A C 1
ATOM 763 O O . HIS A 1 106 ? -7.239 7.174 -2.208 1.00 95.12 106 HIS A O 1
ATOM 769 N N . LEU A 1 107 ? -6.063 9.087 -2.226 1.00 96.44 107 LEU A N 1
ATOM 770 C 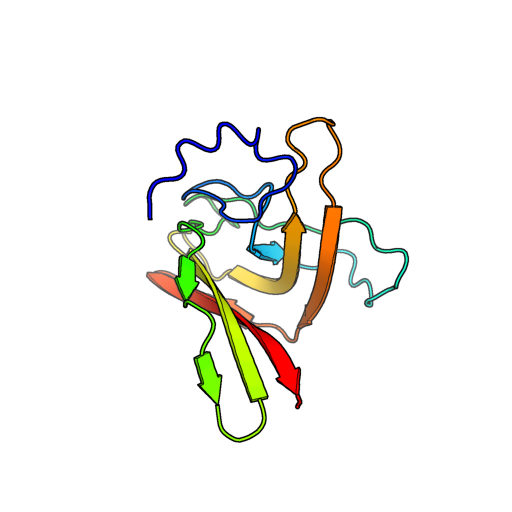CA . LEU A 1 107 ? -5.218 8.720 -1.095 1.00 96.44 107 LEU A CA 1
ATOM 771 C C . LEU A 1 107 ? -6.038 8.817 0.199 1.00 96.44 107 LEU A C 1
ATOM 773 O O . LEU A 1 107 ? -6.541 9.885 0.538 1.00 96.44 107 LEU A O 1
ATOM 777 N N . LEU A 1 108 ? -6.215 7.690 0.887 1.00 95.38 108 LEU A N 1
ATOM 778 C CA . LEU A 1 108 ? -6.934 7.634 2.164 1.00 95.38 108 LEU A CA 1
ATOM 779 C C . LEU A 1 108 ? -6.005 7.879 3.349 1.00 95.38 108 LEU A C 1
ATOM 781 O O . LEU A 1 108 ? -6.423 8.440 4.357 1.00 95.38 108 LEU A O 1
ATOM 785 N N . LEU A 1 109 ? -4.765 7.412 3.229 1.00 93.69 109 LEU A N 1
ATOM 786 C CA . LEU A 1 109 ? -3.712 7.584 4.216 1.00 93.69 109 LEU A CA 1
ATOM 787 C C . LEU A 1 109 ? -2.353 7.530 3.525 1.00 93.69 109 LEU A C 1
ATOM 789 O O . LEU A 1 109 ? -2.192 6.826 2.520 1.00 93.69 109 LEU A O 1
ATOM 793 N N . ARG A 1 110 ? -1.393 8.234 4.117 1.00 95.69 110 ARG A N 1
ATOM 794 C CA . ARG A 1 110 ? 0.021 8.258 3.759 1.00 95.69 110 ARG A CA 1
ATOM 795 C C . ARG A 1 110 ? 0.818 8.121 5.046 1.00 95.69 110 ARG A C 1
ATOM 797 O O . ARG A 1 110 ? 0.479 8.790 6.013 1.00 95.69 110 ARG A O 1
ATOM 804 N N . ASP A 1 111 ? 1.821 7.261 5.034 1.00 95.81 111 ASP A N 1
ATOM 805 C CA . ASP A 1 111 ? 2.719 7.015 6.156 1.00 95.81 111 ASP A CA 1
ATOM 806 C C . ASP A 1 111 ? 4.164 7.138 5.661 1.00 95.81 111 ASP A C 1
ATOM 808 O O . ASP A 1 111 ? 4.582 6.386 4.771 1.00 95.81 111 ASP A O 1
ATOM 812 N N . VAL A 1 112 ? 4.914 8.107 6.183 1.00 96.44 112 VAL A N 1
ATOM 813 C CA . VAL A 1 112 ? 6.349 8.269 5.930 1.00 96.44 112 VAL A CA 1
ATOM 814 C C . VAL A 1 112 ? 7.107 7.512 7.013 1.00 96.44 112 VAL A C 1
ATOM 816 O O . VAL A 1 112 ? 7.221 7.944 8.160 1.00 96.44 112 VAL A O 1
ATOM 819 N N . VAL A 1 113 ? 7.669 6.375 6.618 1.00 95.94 113 VAL A N 1
ATOM 820 C CA . VAL A 1 113 ? 8.301 5.417 7.525 1.00 95.94 113 VAL A CA 1
ATOM 821 C C . VAL A 1 113 ? 9.824 5.536 7.501 1.00 95.94 113 VAL A C 1
ATOM 823 O O . VAL A 1 113 ? 10.421 6.093 6.578 1.00 95.94 113 VAL A O 1
ATOM 826 N N . ALA A 1 114 ? 10.476 4.986 8.526 1.00 95.25 114 ALA A N 1
ATOM 827 C CA . ALA A 1 114 ? 11.922 4.784 8.490 1.00 95.25 114 ALA A CA 1
ATOM 828 C C . ALA A 1 114 ? 12.318 3.808 7.364 1.00 95.25 114 ALA A C 1
ATOM 830 O O . ALA A 1 114 ? 11.503 2.998 6.927 1.00 95.25 114 ALA A O 1
ATOM 831 N N . ASP A 1 115 ? 13.579 3.875 6.926 1.00 97.06 115 ASP A N 1
ATOM 832 C CA . ASP A 1 115 ? 14.123 3.018 5.867 1.00 97.06 115 ASP A CA 1
ATOM 833 C C . ASP A 1 115 ? 13.896 1.527 6.161 1.00 97.06 115 ASP A C 1
ATOM 835 O O . ASP A 1 115 ? 14.537 0.951 7.041 1.00 97.06 115 ASP A O 1
ATOM 839 N N . GLU A 1 116 ? 13.040 0.895 5.359 1.00 97.88 116 GLU A N 1
ATOM 840 C CA . GLU A 1 116 ? 12.760 -0.537 5.421 1.00 97.88 116 GLU A CA 1
ATOM 841 C C . GLU A 1 116 ? 13.384 -1.229 4.205 1.00 97.88 116 GLU A C 1
ATOM 843 O O . GLU A 1 116 ? 12.936 -1.078 3.065 1.00 97.88 116 GLU A O 1
ATOM 848 N N . ALA A 1 117 ? 14.466 -1.972 4.436 1.00 98.06 117 ALA A N 1
ATOM 849 C CA . ALA A 1 117 ? 15.211 -2.643 3.379 1.00 98.06 117 ALA A CA 1
ATOM 850 C C . ALA A 1 117 ? 14.609 -4.017 3.059 1.00 98.06 117 ALA A C 1
ATOM 852 O O . ALA A 1 117 ? 14.743 -4.973 3.822 1.00 98.06 117 ALA A O 1
ATOM 853 N N . VAL A 1 118 ? 14.033 -4.156 1.870 1.00 98.38 118 VAL A N 1
ATOM 854 C CA . VAL A 1 118 ? 13.554 -5.437 1.350 1.00 98.38 118 VAL A CA 1
ATOM 855 C C . VAL A 1 118 ? 14.693 -6.100 0.580 1.00 98.38 118 VAL A C 1
ATOM 857 O O . VAL A 1 118 ? 15.060 -5.668 -0.513 1.00 98.38 118 VAL A O 1
ATOM 860 N N . GLY A 1 119 ? 15.298 -7.136 1.160 1.00 98.19 119 GLY A N 1
ATOM 861 C CA . GLY A 1 119 ? 16.369 -7.909 0.519 1.00 98.19 119 GLY A CA 1
ATOM 862 C C . GLY A 1 119 ? 15.879 -8.784 -0.640 1.00 98.19 119 GLY A C 1
ATOM 863 O O . GLY A 1 119 ? 14.693 -9.083 -0.737 1.00 98.19 119 GLY A O 1
ATOM 864 N N . ILE A 1 120 ? 16.797 -9.223 -1.505 1.00 98.00 120 ILE A N 1
ATOM 865 C CA . ILE A 1 120 ? 16.484 -10.102 -2.646 1.00 98.00 120 ILE A CA 1
ATOM 866 C C . ILE A 1 120 ? 15.854 -11.409 -2.140 1.00 98.00 120 ILE A C 1
ATOM 868 O O . ILE A 1 120 ? 16.390 -12.053 -1.237 1.00 98.00 120 ILE A O 1
ATOM 872 N N . GLY A 1 121 ? 14.723 -11.801 -2.724 1.00 96.50 121 GLY A N 1
ATOM 873 C CA . GLY A 1 121 ? 13.943 -12.979 -2.341 1.00 96.50 121 GLY A CA 1
ATOM 874 C C . GLY A 1 121 ? 13.166 -12.830 -1.029 1.00 96.50 121 GLY A C 1
ATOM 875 O O . GLY A 1 121 ? 12.493 -13.775 -0.616 1.00 96.50 121 GLY A O 1
ATOM 876 N N . LEU A 1 122 ? 13.241 -11.673 -0.362 1.00 98.38 122 LEU A N 1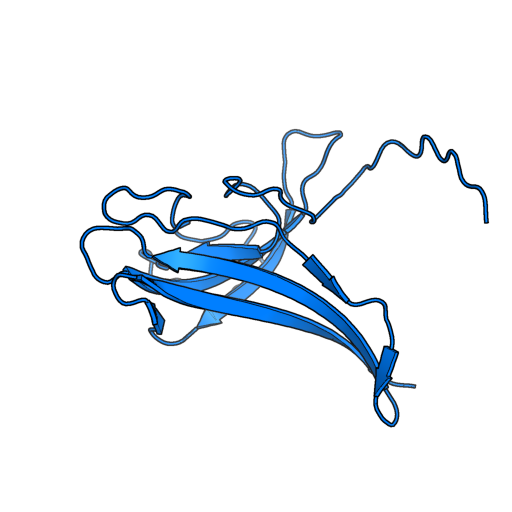
ATOM 877 C CA . LEU A 1 122 ? 12.469 -11.389 0.845 1.00 98.38 122 LEU A CA 1
ATOM 878 C C . LEU A 1 122 ? 11.128 -10.742 0.501 1.00 98.38 122 LEU A C 1
ATOM 880 O O . LEU A 1 122 ? 10.901 -10.243 -0.600 1.00 98.38 122 LEU A O 1
ATOM 884 N N . THR A 1 123 ? 10.221 -10.772 1.473 1.00 98.44 123 THR A N 1
ATOM 885 C CA . THR A 1 123 ? 8.884 -10.194 1.355 1.00 98.44 123 THR A CA 1
ATOM 886 C C . THR A 1 123 ? 8.670 -9.179 2.463 1.00 98.44 123 THR A C 1
ATOM 888 O O . THR A 1 123 ? 8.784 -9.521 3.639 1.00 98.44 123 THR A O 1
ATOM 891 N N . LEU A 1 124 ? 8.297 -7.958 2.089 1.00 98.56 124 LEU A N 1
ATOM 892 C CA . LEU A 1 124 ? 7.700 -6.997 3.008 1.00 98.56 124 LEU A CA 1
ATOM 893 C C . LEU A 1 124 ? 6.195 -7.255 3.052 1.00 98.56 124 LEU A C 1
ATOM 895 O O . LEU A 1 124 ? 5.543 -7.275 2.011 1.00 98.56 124 LEU A O 1
ATOM 899 N N . THR A 1 125 ? 5.630 -7.456 4.239 1.00 98.56 125 THR A N 1
ATOM 900 C CA . THR A 1 125 ? 4.173 -7.542 4.411 1.00 98.56 125 THR A CA 1
ATOM 901 C C . THR A 1 125 ? 3.699 -6.343 5.203 1.00 98.56 125 THR A C 1
ATOM 903 O O . THR A 1 125 ? 4.079 -6.172 6.357 1.00 98.56 125 THR A O 1
ATOM 906 N N . VAL A 1 126 ? 2.850 -5.534 4.581 1.00 98.44 126 VAL A N 1
ATOM 907 C CA . VAL A 1 126 ? 2.207 -4.394 5.228 1.00 98.44 126 VAL A CA 1
ATOM 908 C C . VAL A 1 126 ? 0.832 -4.824 5.713 1.00 98.44 126 VAL A C 1
ATOM 910 O O . VAL A 1 126 ? 0.084 -5.467 4.972 1.00 98.44 126 VAL A O 1
ATOM 913 N N . VAL A 1 127 ? 0.497 -4.448 6.946 1.00 98.12 127 VAL A N 1
ATOM 914 C CA . VAL A 1 127 ? -0.824 -4.655 7.545 1.00 98.12 127 VAL A CA 1
ATOM 915 C C . VAL A 1 127 ? -1.287 -3.343 8.167 1.00 98.12 127 VAL A C 1
ATOM 917 O O . VAL A 1 127 ? -0.689 -2.872 9.130 1.00 98.12 127 VAL A O 1
ATOM 920 N N . TYR A 1 128 ? -2.373 -2.781 7.643 1.00 97.75 128 TYR A N 1
ATOM 921 C CA . TYR A 1 128 ? -3.106 -1.703 8.299 1.00 97.75 128 TYR A CA 1
ATOM 922 C C . TYR A 1 128 ? -4.256 -2.290 9.108 1.00 97.75 128 TYR A C 1
ATOM 924 O O . TYR A 1 128 ? -5.065 -3.051 8.580 1.00 97.75 128 TYR A O 1
ATOM 932 N N . ILE A 1 129 ? -4.339 -1.909 10.382 1.00 96.94 129 ILE A N 1
ATOM 933 C CA . ILE A 1 129 ? -5.439 -2.279 11.276 1.00 96.94 129 ILE A CA 1
ATOM 934 C C . ILE A 1 129 ? -6.302 -1.038 11.479 1.00 96.94 129 ILE A C 1
ATOM 936 O O . ILE A 1 129 ? -5.913 -0.108 12.186 1.00 96.94 129 ILE A O 1
ATOM 940 N N . LEU A 1 130 ? -7.480 -1.021 10.858 1.00 95.62 130 LEU A N 1
ATOM 941 C CA . LEU A 1 130 ? -8.489 -0.004 11.126 1.00 95.62 130 LEU A CA 1
ATOM 942 C C . LEU A 1 130 ? -9.234 -0.401 12.397 1.00 95.62 130 LEU A C 1
ATOM 944 O O . LEU A 1 130 ? -9.884 -1.445 12.446 1.00 95.62 130 LEU A O 1
ATOM 948 N N . ARG A 1 131 ? -9.113 0.431 13.431 1.00 96.38 131 ARG A N 1
ATOM 949 C CA . ARG A 1 131 ? -9.646 0.155 14.764 1.00 96.38 131 ARG A CA 1
ATOM 950 C C . ARG A 1 131 ? -10.712 1.167 15.152 1.00 96.38 131 ARG A C 1
ATOM 952 O O . ARG A 1 131 ? -10.510 2.371 15.019 1.00 96.38 131 ARG A O 1
ATOM 959 N N . THR A 1 132 ? -11.804 0.674 15.725 1.00 96.31 132 THR A N 1
ATOM 960 C CA . THR A 1 132 ? -12.753 1.486 16.494 1.00 96.31 132 THR A CA 1
ATOM 961 C C . THR A 1 132 ? -12.836 0.980 17.933 1.00 96.31 132 THR A C 1
ATOM 963 O O . THR A 1 132 ? -12.634 -0.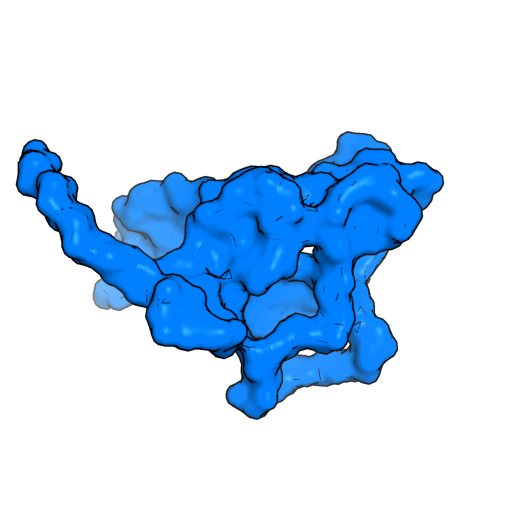207 18.193 1.00 96.31 132 THR A O 1
ATOM 966 N N . THR A 1 133 ? -13.092 1.887 18.870 1.00 92.12 133 THR A N 1
ATOM 967 C CA . THR A 1 133 ? -13.270 1.616 20.303 1.00 92.12 133 THR A CA 1
ATOM 968 C C . THR A 1 133 ? -14.748 1.744 20.650 1.00 92.12 133 THR A C 1
ATOM 970 O O . THR A 1 133 ? -15.426 2.606 20.085 1.00 92.12 133 THR A O 1
ATOM 973 N N . VAL A 1 134 ? -15.234 0.933 21.588 1.00 76.06 134 VAL A N 1
ATOM 974 C CA . VAL A 1 134 ? -16.593 1.061 22.145 1.00 76.06 134 VAL A CA 1
ATOM 975 C C . VAL A 1 134 ? -16.605 1.991 23.353 1.00 76.06 134 VAL A C 1
ATOM 977 O O . VAL A 1 134 ? -15.656 1.903 24.165 1.00 76.06 134 VAL A O 1
#

Organism: NCBI:txid412755

pLDDT: mean 93.38, std 9.87, range [48.91, 98.81]